Protein AF-A0A354DHB2-F1 (afdb_monomer_lite)

Structure (mmCIF, N/CA/C/O backbone):
data_AF-A0A354DHB2-F1
#
_entry.id   AF-A0A354DHB2-F1
#
loop_
_atom_site.group_PDB
_atom_site.id
_atom_site.type_symbol
_atom_site.label_atom_id
_atom_site.label_alt_id
_atom_site.label_comp_id
_atom_site.label_asym_id
_atom_site.label_entity_id
_atom_site.label_seq_id
_atom_site.pdbx_PDB_ins_code
_atom_site.Cartn_x
_atom_site.Cartn_y
_atom_site.Cartn_z
_atom_site.occupancy
_atom_site.B_iso_or_equiv
_atom_site.auth_seq_id
_atom_site.auth_comp_id
_atom_site.auth_asym_id
_atom_site.auth_atom_id
_atom_site.pdbx_PDB_model_num
ATOM 1 N N . ARG A 1 1 ? 7.554 -20.545 14.334 1.00 46.72 1 ARG A N 1
ATOM 2 C CA . ARG A 1 1 ? 6.910 -19.516 13.475 1.00 46.72 1 ARG A CA 1
ATOM 3 C C . ARG A 1 1 ? 7.321 -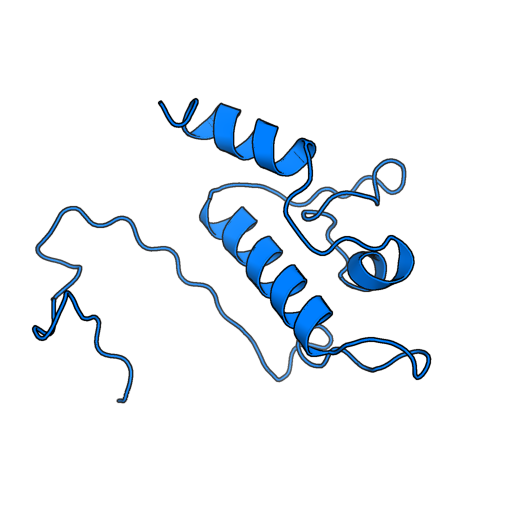18.154 14.040 1.00 46.72 1 ARG A C 1
ATOM 5 O O . ARG A 1 1 ? 7.235 -18.019 15.248 1.00 46.72 1 ARG A O 1
ATOM 12 N N . ARG A 1 2 ? 7.891 -17.242 13.233 1.00 45.84 2 ARG A N 1
ATOM 13 C CA . ARG A 1 2 ? 8.566 -16.003 13.708 1.00 45.84 2 ARG A CA 1
ATOM 14 C C . ARG A 1 2 ? 7.673 -14.758 13.741 1.00 45.84 2 ARG A C 1
ATOM 16 O O . ARG A 1 2 ? 8.108 -13.717 14.207 1.00 45.84 2 ARG A O 1
ATOM 23 N N . THR A 1 3 ? 6.459 -14.853 13.224 1.00 55.38 3 THR A N 1
ATOM 24 C CA . THR A 1 3 ? 5.507 -13.747 13.208 1.00 55.38 3 THR A CA 1
ATOM 25 C C . THR A 1 3 ? 4.657 -13.815 14.467 1.00 55.38 3 THR A C 1
ATOM 27 O O . THR A 1 3 ? 3.720 -14.607 14.555 1.00 55.38 3 THR A O 1
ATOM 30 N N . THR A 1 4 ? 5.030 -13.018 15.458 1.00 65.56 4 THR A N 1
ATOM 31 C CA . THR A 1 4 ? 4.177 -12.658 16.592 1.00 65.56 4 THR A CA 1
ATOM 32 C C . THR A 1 4 ? 3.700 -11.232 16.376 1.00 65.56 4 THR A C 1
ATOM 34 O O . THR A 1 4 ? 4.437 -10.403 15.844 1.00 65.56 4 THR A O 1
ATOM 37 N N . TRP A 1 5 ? 2.465 -10.958 16.773 1.00 64.00 5 TRP A N 1
ATOM 38 C CA . TRP A 1 5 ? 1.929 -9.606 16.800 1.00 64.00 5 TRP A CA 1
ATOM 39 C C . TRP A 1 5 ? 2.260 -9.026 18.164 1.00 64.00 5 TRP A C 1
ATOM 41 O O . TRP A 1 5 ? 2.065 -9.691 19.180 1.00 64.00 5 TRP A O 1
ATOM 51 N N . TRP A 1 6 ? 2.833 -7.834 18.186 1.00 65.19 6 TRP A N 1
ATOM 52 C CA . TRP A 1 6 ? 3.321 -7.214 19.410 1.00 65.19 6 TRP A CA 1
ATOM 53 C C . TRP A 1 6 ? 2.678 -5.846 19.585 1.00 65.19 6 TRP A C 1
ATOM 55 O O . TRP A 1 6 ? 2.499 -5.110 18.616 1.00 65.19 6 TRP A O 1
ATOM 65 N N . VAL A 1 7 ? 2.372 -5.509 20.835 1.00 59.44 7 VAL A N 1
ATOM 66 C CA . VAL A 1 7 ? 2.077 -4.146 21.282 1.00 59.44 7 VAL A CA 1
ATOM 67 C C . VAL A 1 7 ? 3.034 -3.851 22.427 1.00 59.44 7 VAL A C 1
ATOM 69 O O . VAL A 1 7 ? 2.945 -4.440 23.505 1.00 59.44 7 VAL A O 1
ATOM 72 N N . GLY A 1 8 ? 4.005 -2.976 22.169 1.00 65.94 8 GLY A N 1
ATOM 73 C CA . GLY A 1 8 ? 5.134 -2.778 23.075 1.00 65.94 8 GLY A CA 1
ATOM 74 C C . GLY A 1 8 ? 5.920 -4.078 23.271 1.00 65.94 8 GLY A C 1
ATOM 75 O O . GLY A 1 8 ? 6.246 -4.768 22.308 1.00 65.94 8 GLY A O 1
ATOM 76 N N . ASN A 1 9 ? 6.182 -4.436 24.527 1.00 72.31 9 ASN A N 1
ATOM 77 C CA . ASN A 1 9 ? 6.918 -5.656 24.882 1.00 72.31 9 ASN A CA 1
ATOM 78 C C . ASN A 1 9 ? 6.008 -6.869 25.106 1.00 72.31 9 ASN A C 1
ATOM 80 O O . ASN A 1 9 ? 6.459 -7.894 25.617 1.00 72.31 9 ASN A O 1
ATOM 84 N N . SER A 1 10 ? 4.734 -6.753 24.739 1.00 67.88 10 SER A N 1
ATOM 85 C CA . SER A 1 10 ? 3.745 -7.796 24.951 1.00 67.88 10 SER A CA 1
ATOM 86 C C . SER A 1 10 ? 3.303 -8.361 23.617 1.00 67.88 10 SER A C 1
ATOM 88 O O . SER A 1 10 ? 2.892 -7.632 22.713 1.00 67.88 10 SER A O 1
ATOM 90 N N . THR A 1 11 ? 3.350 -9.681 23.501 1.00 71.56 11 THR A N 1
ATOM 91 C CA . THR A 1 11 ? 2.677 -10.376 22.410 1.00 71.56 11 THR A CA 1
ATOM 92 C C . THR A 1 11 ? 1.177 -10.200 22.577 1.00 71.56 11 THR A C 1
ATOM 94 O O . THR A 1 11 ? 0.640 -10.488 23.648 1.00 71.56 11 THR A O 1
ATOM 97 N N . VAL A 1 12 ? 0.509 -9.745 21.526 1.00 69.56 12 VAL A N 1
ATOM 98 C CA . VAL A 1 12 ? -0.939 -9.561 21.507 1.00 69.56 12 VAL A CA 1
ATOM 99 C C . VAL A 1 12 ? -1.608 -10.592 20.620 1.00 69.56 12 VAL A C 1
ATOM 101 O O . VAL A 1 12 ? -1.057 -11.020 19.603 1.00 69.56 12 VAL A O 1
ATOM 104 N N . ASP A 1 13 ? -2.821 -10.969 21.012 1.00 67.06 13 ASP A N 1
ATOM 105 C CA . ASP A 1 13 ? -3.727 -11.718 20.159 1.00 67.06 13 ASP A CA 1
ATOM 106 C C . ASP A 1 13 ? -4.662 -10.725 19.446 1.00 67.06 13 ASP A C 1
ATOM 108 O O . ASP A 1 13 ? -5.536 -10.139 20.091 1.00 67.06 13 ASP A O 1
ATOM 112 N N . PRO A 1 14 ? -4.517 -10.518 18.125 1.00 63.81 14 PRO A N 1
ATOM 113 C CA . PRO A 1 14 ? -5.390 -9.619 17.371 1.00 63.81 14 PRO A CA 1
ATOM 114 C C . PRO A 1 14 ? -6.869 -10.057 17.364 1.00 63.81 14 PRO A C 1
ATOM 116 O O . PRO A 1 14 ? -7.707 -9.318 16.860 1.00 63.81 14 PRO A O 1
ATOM 119 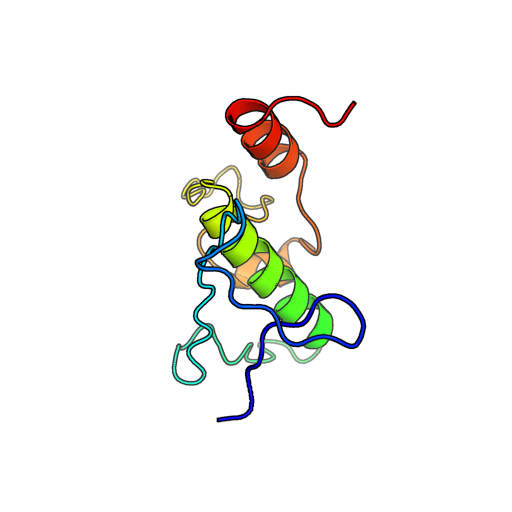N N . LYS A 1 15 ? -7.220 -11.229 17.919 1.00 58.94 15 LYS A N 1
ATOM 120 C CA . LYS A 1 15 ? -8.605 -11.722 18.034 1.00 58.94 15 LYS A CA 1
ATOM 121 C C . LYS A 1 15 ? -9.401 -11.133 19.201 1.00 58.94 15 LYS A C 1
ATOM 123 O O . LYS A 1 15 ? -10.621 -11.258 19.207 1.00 58.94 15 LYS A O 1
ATOM 128 N N . THR A 1 16 ? -8.740 -10.560 20.209 1.00 59.62 16 THR A N 1
ATOM 129 C CA . THR A 1 16 ? -9.396 -10.145 21.469 1.00 59.62 16 THR A CA 1
ATOM 130 C C . THR A 1 16 ? -9.525 -8.634 21.638 1.00 59.62 16 THR A C 1
ATOM 132 O O . THR A 1 16 ? -10.085 -8.157 22.620 1.00 59.62 16 THR A O 1
ATOM 135 N N . THR A 1 17 ? -9.013 -7.866 20.687 1.00 56.91 17 THR A N 1
ATOM 136 C CA . THR A 1 17 ? -9.059 -6.403 20.659 1.00 56.91 17 THR A CA 1
ATOM 137 C C . THR A 1 17 ? -9.650 -5.965 19.321 1.00 56.91 17 THR A C 1
ATOM 139 O O . THR A 1 17 ? -9.390 -6.627 18.322 1.00 56.91 17 THR A O 1
ATOM 142 N N . ASN A 1 18 ? -10.416 -4.865 19.275 1.00 54.31 18 ASN A N 1
ATOM 143 C CA . ASN A 1 18 ? -10.977 -4.304 18.032 1.00 54.31 18 ASN A CA 1
ATOM 144 C C . ASN A 1 18 ? -9.859 -3.894 17.062 1.00 54.31 18 ASN A C 1
ATOM 146 O O . ASN A 1 18 ? -9.394 -2.756 17.085 1.00 54.31 18 ASN A O 1
ATOM 150 N N . TRP A 1 19 ? -9.384 -4.844 16.262 1.00 60.78 19 TRP A N 1
ATOM 151 C CA . TRP A 1 19 ? -8.318 -4.657 15.291 1.00 60.78 19 TRP A CA 1
ATOM 152 C C . TRP A 1 19 ? -8.853 -5.032 13.921 1.00 60.78 19 TRP A C 1
ATOM 154 O O . TRP A 1 19 ? -9.325 -6.147 13.701 1.00 60.78 19 TRP A O 1
ATOM 164 N N . TYR A 1 20 ? -8.739 -4.094 12.991 1.00 60.12 20 TYR A N 1
ATOM 165 C CA . TYR A 1 20 ? -8.893 -4.373 11.575 1.00 60.12 20 TYR A CA 1
ATOM 166 C C . TYR A 1 20 ? -7.509 -4.724 11.039 1.00 60.12 20 TYR A C 1
ATOM 168 O O . TYR A 1 20 ? -6.563 -3.952 11.193 1.00 60.12 20 TYR A O 1
ATOM 176 N N . TRP A 1 21 ? -7.372 -5.918 10.470 1.00 59.47 21 TRP A N 1
ATOM 177 C CA . TRP A 1 21 ? -6.145 -6.356 9.817 1.00 59.47 21 TRP A CA 1
ATOM 178 C C . TRP A 1 21 ? -6.432 -6.648 8.351 1.00 59.47 21 TRP A C 1
ATOM 180 O O . TRP A 1 21 ? -7.507 -7.127 7.996 1.00 59.47 21 TRP A O 1
ATOM 190 N N . ALA A 1 22 ? -5.434 -6.394 7.514 1.00 56.62 22 ALA A N 1
ATOM 191 C CA . ALA A 1 22 ? -5.414 -6.804 6.123 1.00 56.62 22 ALA A CA 1
ATOM 192 C C . ALA A 1 22 ? -4.140 -7.612 5.873 1.00 56.62 22 ALA A C 1
ATOM 194 O O . ALA A 1 22 ? -3.074 -7.320 6.420 1.00 56.62 22 ALA A O 1
ATOM 195 N N . LYS A 1 23 ? -4.264 -8.679 5.084 1.00 57.50 23 LYS A N 1
ATOM 196 C CA . LYS A 1 23 ? -3.149 -9.557 4.737 1.00 57.50 23 LYS A CA 1
ATOM 197 C C . LYS A 1 23 ? -2.550 -9.083 3.421 1.00 57.50 23 LYS A C 1
ATOM 199 O O . LYS A 1 23 ? -3.200 -9.191 2.390 1.00 57.50 23 LYS A O 1
ATOM 204 N N . VAL A 1 24 ? -1.307 -8.618 3.470 1.00 63.97 24 VAL A N 1
ATOM 205 C CA . VAL A 1 24 ? -0.496 -8.349 2.278 1.00 63.97 24 VAL A CA 1
ATOM 206 C C . VAL A 1 24 ? 0.348 -9.589 1.989 1.00 63.97 24 VAL A C 1
ATOM 208 O O . VAL A 1 24 ? 1.171 -9.992 2.816 1.00 63.97 24 VAL A O 1
ATOM 211 N N . GLU A 1 25 ? 0.125 -10.232 0.842 1.00 62.44 25 GLU A N 1
ATOM 212 C CA . GLU A 1 25 ? 0.862 -11.431 0.429 1.00 62.44 25 GLU A CA 1
ATOM 213 C C . GLU A 1 25 ? 1.894 -11.100 -0.644 1.00 62.44 25 GLU A C 1
ATOM 215 O O . GLU A 1 25 ? 1.567 -10.908 -1.808 1.00 62.44 25 GLU A O 1
ATOM 220 N N . MET A 1 26 ? 3.171 -11.102 -0.265 1.00 66.06 26 MET A N 1
ATOM 221 C CA . MET A 1 26 ? 4.269 -10.930 -1.216 1.00 66.06 26 MET A CA 1
ATOM 222 C C . MET A 1 26 ? 4.725 -12.299 -1.726 1.00 66.06 26 MET A C 1
ATOM 224 O O . MET A 1 26 ? 5.356 -13.077 -1.006 1.00 66.06 26 MET A O 1
ATOM 228 N N . ASN A 1 27 ? 4.403 -12.615 -2.977 1.00 67.12 27 ASN A N 1
ATOM 229 C CA . ASN A 1 27 ? 4.800 -13.873 -3.602 1.00 67.12 27 ASN A CA 1
ATOM 230 C C . ASN A 1 27 ? 6.133 -13.709 -4.332 1.00 67.12 27 ASN A C 1
ATOM 232 O O . ASN A 1 27 ? 6.104 -13.274 -5.468 1.00 67.12 27 ASN A O 1
ATOM 236 N N . LYS A 1 28 ? 7.258 -14.150 -3.749 1.00 64.06 28 LYS A N 1
ATOM 237 C CA . LYS A 1 28 ? 8.612 -14.099 -4.356 1.00 64.06 28 LYS A CA 1
ATOM 238 C C . LYS A 1 28 ? 8.783 -14.783 -5.729 1.00 64.06 28 LYS A C 1
ATOM 240 O O . LYS A 1 28 ? 9.839 -14.656 -6.338 1.00 64.06 28 LYS A O 1
ATOM 245 N N . ASN A 1 29 ? 7.815 -15.599 -6.150 1.00 67.44 29 ASN A N 1
ATOM 246 C CA . ASN A 1 29 ? 7.812 -16.269 -7.453 1.00 67.44 29 ASN A CA 1
ATOM 247 C C . ASN A 1 29 ? 6.897 -15.552 -8.457 1.00 67.44 29 ASN A C 1
ATOM 249 O O . ASN A 1 29 ? 6.767 -15.999 -9.594 1.00 67.44 29 ASN A O 1
ATOM 253 N N . SER A 1 30 ? 6.218 -14.484 -8.036 1.00 65.94 30 SER A N 1
ATOM 254 C CA . SER A 1 30 ? 5.467 -13.628 -8.942 1.00 65.94 30 SER A CA 1
ATOM 255 C C . SER A 1 30 ? 6.454 -12.929 -9.880 1.00 65.94 30 SER A C 1
ATOM 257 O O . SER A 1 30 ? 7.479 -12.437 -9.392 1.00 65.94 30 SER A O 1
ATOM 259 N N . PRO A 1 31 ? 6.161 -12.808 -11.185 1.00 58.75 31 PRO A N 1
ATOM 260 C CA . PRO A 1 31 ? 6.980 -11.996 -12.088 1.00 58.75 31 PRO A CA 1
ATOM 261 C C . PRO A 1 31 ? 7.114 -10.539 -11.605 1.00 58.75 31 PRO A C 1
ATOM 263 O O . PRO A 1 31 ? 8.079 -9.871 -11.954 1.00 58.75 31 PRO A O 1
ATOM 266 N N . TYR A 1 32 ? 6.194 -10.089 -10.743 1.00 55.94 32 TYR A N 1
ATOM 267 C CA . TYR A 1 32 ? 6.147 -8.760 -10.129 1.00 55.94 32 TYR A CA 1
ATOM 268 C C . TYR A 1 32 ? 6.919 -8.642 -8.800 1.00 55.94 32 TYR A C 1
ATOM 270 O O . TYR A 1 32 ? 7.055 -7.557 -8.248 1.00 55.94 32 TYR A O 1
ATOM 278 N N . SER A 1 33 ? 7.408 -9.757 -8.249 1.00 53.72 33 SER A N 1
ATOM 279 C CA . SER A 1 33 ? 8.064 -9.799 -6.926 1.00 53.72 33 SER A CA 1
ATOM 280 C C . SER A 1 33 ? 9.583 -9.743 -6.959 1.00 53.72 33 SER A C 1
ATOM 282 O O . SER A 1 33 ? 10.227 -9.392 -5.971 1.00 53.72 33 SER A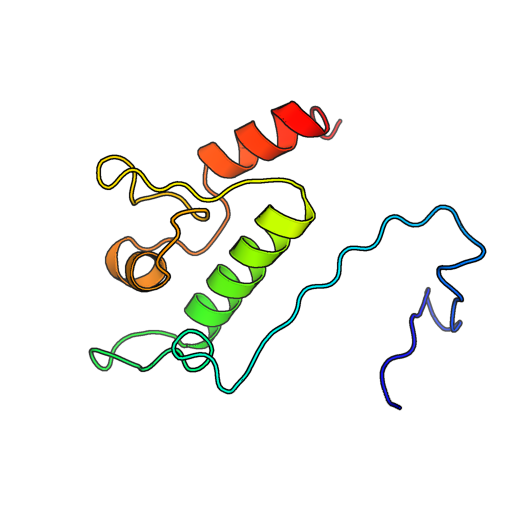 O 1
ATOM 284 N N . SER A 1 34 ? 10.162 -10.086 -8.102 1.00 53.56 34 SER A N 1
ATOM 285 C CA . SER A 1 34 ? 11.479 -9.620 -8.479 1.00 53.56 34 SER A CA 1
ATOM 286 C C . SER A 1 34 ? 11.230 -8.353 -9.263 1.00 53.56 34 SER A C 1
ATOM 288 O O . SER A 1 34 ? 10.680 -8.450 -10.349 1.00 53.56 34 SER A O 1
ATOM 290 N N . ILE A 1 35 ? 11.607 -7.192 -8.742 1.00 56.19 35 ILE A N 1
ATOM 291 C CA . ILE A 1 35 ? 11.745 -6.008 -9.587 1.00 56.19 35 ILE A CA 1
ATOM 292 C C . ILE A 1 35 ? 12.992 -6.300 -10.415 1.00 56.19 35 ILE A C 1
ATOM 294 O O . ILE A 1 35 ? 14.103 -6.197 -9.878 1.00 56.19 35 ILE A O 1
ATOM 298 N N . PRO A 1 36 ? 12.863 -6.778 -11.669 1.00 51.44 36 PRO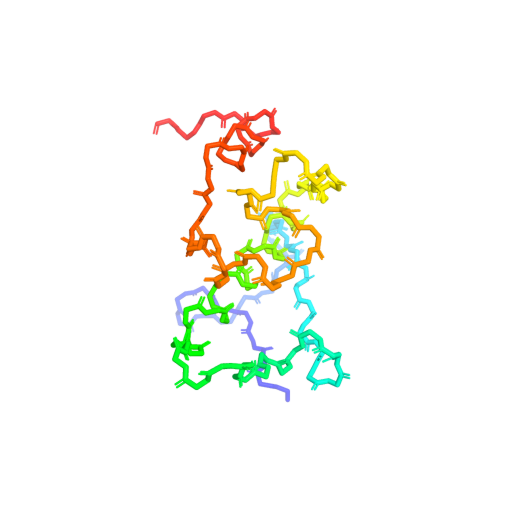 A N 1
ATOM 299 C CA . PRO A 1 36 ? 14.039 -6.956 -12.497 1.00 51.44 36 PRO A CA 1
ATOM 300 C C . PRO A 1 36 ? 14.575 -5.542 -12.664 1.00 51.44 36 PRO A C 1
ATOM 302 O O . PRO A 1 36 ? 13.788 -4.635 -12.880 1.00 51.44 36 PRO A O 1
ATOM 305 N N . ASN A 1 37 ? 15.868 -5.304 -12.509 1.00 51.03 37 ASN A N 1
ATOM 306 C CA . ASN A 1 37 ? 16.426 -4.007 -12.868 1.00 51.03 37 ASN A CA 1
ATOM 307 C C . ASN A 1 37 ? 16.376 -3.912 -14.407 1.00 51.03 37 ASN A C 1
ATOM 309 O O . ASN A 1 37 ? 17.286 -4.452 -15.039 1.00 51.03 37 ASN A O 1
ATOM 313 N N . PRO A 1 38 ? 15.352 -3.317 -15.059 1.00 48.12 38 PRO A N 1
ATOM 314 C CA . PRO A 1 38 ? 15.147 -3.535 -16.487 1.00 48.12 38 PRO A CA 1
ATOM 315 C C . PRO A 1 38 ? 16.099 -2.667 -17.319 1.00 48.12 38 PRO A C 1
ATOM 317 O O . PRO A 1 38 ? 16.224 -2.881 -18.520 1.00 48.12 38 PRO A O 1
ATOM 320 N N . LYS A 1 39 ? 16.766 -1.677 -16.697 1.00 48.62 39 LYS A N 1
ATOM 321 C CA . LYS A 1 39 ? 17.630 -0.697 -17.381 1.00 48.62 39 LYS A CA 1
ATOM 322 C C . LYS A 1 39 ? 18.905 -0.298 -16.619 1.00 48.62 39 LYS A C 1
ATOM 324 O O . LYS A 1 39 ? 19.589 0.631 -17.028 1.00 48.62 39 LYS A O 1
ATOM 329 N N . GLY A 1 40 ? 19.254 -0.960 -15.515 1.00 51.56 40 GLY A N 1
ATOM 330 C CA . GLY A 1 40 ? 20.499 -0.695 -14.779 1.00 51.56 40 GLY A CA 1
ATOM 331 C C . GLY A 1 40 ? 20.475 0.489 -13.798 1.00 51.56 40 GLY A C 1
ATOM 332 O O . GLY A 1 40 ? 21.461 0.671 -13.090 1.00 51.56 40 GLY A O 1
ATOM 333 N N . VAL A 1 41 ? 19.388 1.269 -13.700 1.00 50.62 41 VAL A N 1
ATOM 334 C CA . VAL A 1 41 ? 19.356 2.539 -12.934 1.00 50.62 41 VAL A CA 1
ATOM 335 C C . VAL A 1 41 ? 18.089 2.682 -12.081 1.00 50.62 41 VAL A C 1
ATOM 337 O O . VAL A 1 41 ? 17.454 3.731 -12.064 1.00 50.62 41 VAL A O 1
ATOM 340 N N . TYR A 1 42 ? 17.697 1.637 -11.351 1.00 58.38 42 TYR A N 1
ATOM 341 C CA . TYR A 1 42 ? 16.575 1.743 -10.415 1.00 58.38 42 TYR A CA 1
ATOM 342 C C . TYR A 1 42 ? 16.990 1.330 -9.011 1.00 58.38 42 TYR A C 1
ATOM 344 O O . TYR A 1 42 ? 17.556 0.260 -8.786 1.00 58.38 42 TYR A O 1
ATOM 352 N N . ASN A 1 43 ? 16.712 2.206 -8.051 1.00 66.56 43 ASN A N 1
ATOM 353 C CA . ASN A 1 43 ? 16.898 1.912 -6.642 1.00 66.56 43 ASN A CA 1
ATOM 354 C C . ASN A 1 43 ? 15.839 0.881 -6.228 1.00 66.56 43 ASN A C 1
ATOM 356 O O . ASN A 1 43 ? 14.688 1.235 -5.983 1.00 66.56 43 ASN A O 1
ATOM 360 N N . GLY A 1 44 ? 16.216 -0.399 -6.174 1.00 67.50 44 GLY A N 1
ATOM 361 C CA . GLY A 1 44 ? 15.293 -1.499 -5.866 1.00 67.50 44 GLY A CA 1
ATOM 362 C C . GLY A 1 44 ? 14.535 -1.325 -4.545 1.00 67.50 44 GLY A C 1
ATOM 363 O O . GLY A 1 44 ? 13.405 -1.791 -4.431 1.00 67.50 44 GLY A O 1
ATOM 364 N N . ASN A 1 45 ? 15.094 -0.580 -3.584 1.00 71.50 45 ASN A N 1
ATOM 365 C CA . ASN A 1 45 ? 14.405 -0.258 -2.331 1.00 71.50 45 ASN A CA 1
ATOM 366 C C . ASN A 1 45 ? 13.185 0.641 -2.559 1.00 71.50 45 ASN A C 1
ATOM 368 O O . ASN A 1 45 ? 12.174 0.488 -1.882 1.00 71.50 45 ASN A O 1
ATOM 372 N N . ILE A 1 46 ? 13.277 1.570 -3.512 1.00 73.62 46 ILE A N 1
ATOM 373 C CA . ILE A 1 46 ? 12.200 2.505 -3.837 1.00 73.62 46 ILE A CA 1
ATOM 374 C C . ILE A 1 46 ? 11.057 1.778 -4.547 1.00 73.62 46 ILE A C 1
ATOM 376 O O . ILE A 1 46 ? 9.899 1.955 -4.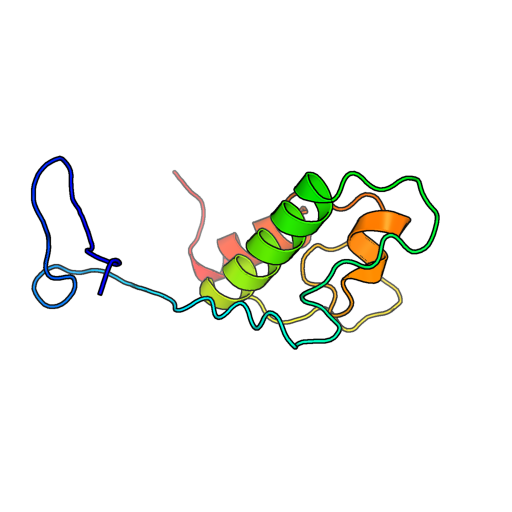184 1.00 73.62 46 ILE A O 1
ATOM 380 N N . VAL A 1 47 ? 11.374 0.908 -5.508 1.00 74.50 47 VAL A N 1
ATOM 381 C CA . VAL A 1 47 ? 10.341 0.139 -6.216 1.00 74.50 47 VAL A CA 1
ATOM 382 C C . VAL A 1 47 ? 9.675 -0.870 -5.280 1.00 74.50 47 VAL A C 1
ATOM 384 O O . VAL A 1 47 ? 8.462 -1.045 -5.329 1.00 74.50 47 VAL A O 1
ATOM 387 N N . PHE A 1 48 ? 10.443 -1.476 -4.367 1.00 75.75 48 PHE A N 1
ATOM 388 C CA . PHE A 1 48 ? 9.874 -2.300 -3.305 1.00 75.75 48 PHE A CA 1
ATOM 389 C C . PHE A 1 48 ? 8.910 -1.484 -2.439 1.00 75.75 48 PHE A C 1
ATOM 391 O O . PHE A 1 48 ? 7.776 -1.907 -2.245 1.00 75.75 48 PHE A O 1
ATOM 398 N N . ALA A 1 49 ? 9.315 -0.299 -1.971 1.00 78.19 49 ALA A N 1
ATOM 399 C CA . ALA A 1 49 ? 8.456 0.565 -1.162 1.00 78.19 49 ALA A CA 1
ATOM 400 C C . ALA A 1 49 ? 7.155 0.960 -1.887 1.00 78.19 49 ALA A C 1
ATOM 402 O O . ALA A 1 49 ? 6.090 0.889 -1.278 1.00 78.19 49 ALA A O 1
ATOM 403 N N . ALA A 1 50 ? 7.223 1.305 -3.178 1.00 81.44 50 ALA A N 1
ATOM 404 C CA . ALA A 1 50 ? 6.047 1.619 -3.992 1.00 81.44 50 ALA A CA 1
ATOM 405 C C . ALA A 1 50 ? 5.116 0.406 -4.156 1.00 81.44 50 ALA A C 1
ATOM 407 O O . ALA A 1 50 ? 3.917 0.521 -3.923 1.00 81.44 50 ALA A O 1
ATOM 408 N N . ALA A 1 51 ? 5.663 -0.779 -4.450 1.00 80.50 51 ALA A N 1
ATOM 409 C CA . ALA A 1 51 ? 4.872 -2.006 -4.533 1.00 80.50 51 ALA A CA 1
ATOM 410 C C . ALA A 1 51 ? 4.191 -2.338 -3.195 1.00 80.50 51 ALA A C 1
ATOM 412 O O . ALA A 1 51 ? 3.006 -2.651 -3.166 1.00 80.50 51 ALA A O 1
ATOM 413 N N . VAL A 1 52 ? 4.897 -2.203 -2.065 1.00 81.31 52 VAL A N 1
ATOM 414 C CA . VAL A 1 52 ? 4.276 -2.376 -0.741 1.00 81.31 52 VAL A CA 1
ATOM 415 C C . VAL A 1 52 ? 3.155 -1.358 -0.520 1.00 81.31 52 VAL A C 1
ATOM 417 O O . VAL A 1 52 ? 2.096 -1.725 -0.015 1.00 81.31 52 VAL A O 1
ATOM 420 N N . ALA A 1 53 ? 3.365 -0.095 -0.894 1.00 86.81 53 ALA A N 1
ATOM 421 C CA . ALA A 1 53 ? 2.354 0.947 -0.750 1.00 86.81 53 ALA A CA 1
ATOM 422 C C . ALA A 1 53 ? 1.103 0.671 -1.608 1.00 86.81 53 ALA A C 1
ATOM 424 O O . ALA A 1 53 ? -0.007 0.864 -1.116 1.00 86.81 53 ALA A O 1
ATOM 425 N N . HIS A 1 54 ? 1.267 0.159 -2.830 1.00 89.12 54 HIS A N 1
ATOM 426 C CA . HIS A 1 54 ? 0.167 -0.271 -3.700 1.00 89.12 54 HIS A CA 1
ATOM 427 C C . HIS A 1 54 ? -0.691 -1.364 -3.049 1.00 89.12 54 HIS A C 1
ATOM 429 O O . HIS A 1 54 ? -1.908 -1.229 -2.929 1.00 89.12 54 HIS A O 1
ATOM 435 N N . GLU A 1 55 ? -0.056 -2.417 -2.533 1.00 86.44 55 GLU A N 1
ATOM 436 C CA . GLU A 1 55 ? -0.779 -3.507 -1.865 1.00 86.44 55 GLU A CA 1
ATOM 437 C C . GLU A 1 55 ? -1.460 -3.046 -0.566 1.00 86.44 55 GLU A C 1
ATOM 439 O O . GLU A 1 55 ? -2.531 -3.534 -0.197 1.00 86.44 55 GLU A O 1
ATOM 444 N N . ILE A 1 56 ? -0.872 -2.068 0.134 1.00 88.12 56 ILE A N 1
ATOM 445 C CA . ILE A 1 56 ? -1.540 -1.397 1.257 1.00 88.12 56 ILE A CA 1
ATOM 446 C C . ILE A 1 56 ? -2.768 -0.612 0.767 1.00 88.12 56 ILE A C 1
ATOM 448 O O . ILE A 1 56 ? -3.789 -0.609 1.450 1.00 88.12 56 ILE A O 1
ATOM 452 N N . GLY A 1 57 ? -2.719 0.004 -0.415 1.00 90.50 57 GLY A N 1
ATOM 453 C CA . GLY A 1 57 ? -3.885 0.621 -1.051 1.00 90.50 57 GLY A CA 1
ATOM 454 C C . GLY A 1 57 ? -5.047 -0.364 -1.204 1.00 90.50 57 GLY A C 1
ATOM 455 O O . GLY A 1 57 ? -6.163 -0.062 -0.780 1.00 90.50 57 GLY A O 1
ATOM 456 N N . HIS A 1 58 ? -4.782 -1.583 -1.683 1.00 89.44 58 HIS A N 1
ATOM 457 C CA . HIS A 1 58 ? -5.789 -2.653 -1.719 1.00 89.44 58 HIS A CA 1
ATOM 458 C C . HIS A 1 58 ? -6.308 -3.043 -0.336 1.00 89.44 58 HIS A C 1
ATOM 460 O O . HIS A 1 58 ? -7.513 -3.217 -0.152 1.00 89.44 58 HIS A O 1
ATOM 466 N N . ALA A 1 59 ? -5.423 -3.141 0.658 1.00 86.00 59 ALA A N 1
ATOM 467 C CA . ALA A 1 59 ? -5.811 -3.386 2.046 1.00 86.00 59 ALA A CA 1
ATOM 468 C C . ALA A 1 59 ? -6.735 -2.293 2.622 1.00 86.00 59 ALA A C 1
ATOM 470 O O . ALA A 1 59 ? -7.556 -2.586 3.492 1.00 86.00 59 ALA A O 1
ATOM 471 N N . LEU A 1 60 ? -6.615 -1.059 2.127 1.00 87.38 60 LEU A N 1
ATOM 472 C CA . LEU A 1 60 ? -7.475 0.083 2.449 1.00 87.38 60 LEU A CA 1
ATOM 473 C C . LEU A 1 60 ? -8.733 0.163 1.559 1.00 87.38 60 LEU A C 1
ATOM 475 O O . LEU A 1 60 ? -9.515 1.100 1.681 1.00 87.38 60 LEU A O 1
ATOM 479 N N . GLY A 1 61 ? -8.951 -0.804 0.666 1.00 89.44 61 GLY A N 1
ATOM 480 C CA . GLY A 1 61 ? -10.131 -0.863 -0.198 1.00 89.44 61 GLY A CA 1
ATOM 481 C C . GLY A 1 61 ? -10.013 -0.096 -1.517 1.00 89.44 61 GLY A C 1
ATOM 482 O O . GLY A 1 61 ? -11.015 0.034 -2.219 1.00 89.44 61 GLY A O 1
ATOM 483 N N . LEU A 1 62 ? -8.823 0.389 -1.885 1.00 92.62 62 LEU A N 1
ATOM 484 C CA . LEU A 1 62 ? -8.594 0.974 -3.207 1.00 92.62 62 LEU A CA 1
ATOM 485 C C . LEU A 1 62 ? -8.535 -0.118 -4.284 1.00 92.62 62 LEU A C 1
ATOM 487 O O . LEU A 1 62 ? -7.940 -1.181 -4.088 1.00 92.62 62 LEU A O 1
ATOM 491 N N . ALA A 1 63 ? -9.137 0.155 -5.439 1.00 93.00 63 ALA A N 1
ATOM 492 C CA . ALA A 1 63 ? -9.066 -0.708 -6.614 1.00 93.00 63 ALA A CA 1
ATOM 493 C C . ALA A 1 63 ? -7.925 -0.276 -7.541 1.00 93.00 63 ALA A C 1
ATOM 495 O O . ALA A 1 63 ? -7.428 0.843 -7.441 1.00 93.00 63 ALA A O 1
ATOM 496 N N . HIS A 1 64 ? -7.540 -1.157 -8.465 1.00 93.44 64 HIS A N 1
ATOM 497 C CA . HIS A 1 64 ? -6.624 -0.775 -9.533 1.00 93.44 64 HIS A CA 1
ATOM 498 C C . HIS A 1 64 ? -7.185 0.382 -10.366 1.00 93.44 64 HIS A C 1
ATOM 500 O O . HIS A 1 64 ? -8.364 0.383 -10.731 1.00 93.44 64 HIS A O 1
ATOM 506 N N . ASN A 1 65 ? -6.294 1.274 -10.781 1.00 90.94 65 ASN A N 1
ATOM 507 C CA . ASN A 1 65 ? -6.483 2.101 -11.956 1.00 90.94 65 ASN A CA 1
ATOM 508 C C . ASN A 1 65 ? -6.025 1.314 -13.196 1.00 90.94 65 ASN A C 1
ATOM 510 O O . ASN A 1 65 ? -4.869 0.906 -13.296 1.00 90.94 65 ASN A O 1
ATOM 514 N N . SER A 1 66 ? -6.937 1.080 -14.141 1.00 89.56 66 SER A N 1
ATOM 515 C CA . SER A 1 66 ? -6.661 0.397 -15.413 1.00 89.56 66 SER A CA 1
ATOM 516 C C . SER A 1 66 ? -6.642 1.338 -16.623 1.00 89.56 66 SER A C 1
ATOM 518 O O . SER A 1 66 ? -6.608 0.875 -17.764 1.00 89.56 66 SER A O 1
ATOM 520 N N . SER A 1 67 ? -6.719 2.651 -16.394 1.00 89.00 67 SER A N 1
ATOM 521 C CA . SER A 1 67 ? -6.707 3.675 -17.435 1.00 89.00 67 SER A CA 1
ATOM 522 C C . SER A 1 67 ? -5.275 3.985 -17.857 1.00 89.00 67 SER A C 1
ATOM 524 O O . SER A 1 67 ? -4.502 4.566 -17.103 1.00 89.00 67 SER A O 1
ATOM 526 N N . TYR A 1 68 ? -4.927 3.666 -19.105 1.00 86.19 68 TYR A N 1
ATOM 527 C CA . TYR A 1 68 ? -3.644 4.068 -19.695 1.00 86.19 68 TYR A CA 1
ATOM 528 C C . TYR A 1 68 ? -3.528 5.584 -19.956 1.00 86.19 68 TYR A C 1
ATOM 530 O O . TYR A 1 68 ? -2.488 6.044 -20.424 1.00 86.19 68 TYR A O 1
ATOM 538 N N . PHE A 1 69 ? -4.577 6.360 -19.672 1.00 86.88 69 PHE A N 1
ATOM 539 C CA . PHE A 1 69 ? -4.534 7.822 -19.710 1.00 86.88 69 PHE A CA 1
ATOM 540 C C . PHE A 1 69 ? -4.104 8.437 -18.371 1.00 86.88 69 PHE A C 1
ATOM 542 O O . PHE A 1 69 ? -3.656 9.577 -18.369 1.00 86.88 69 PHE A O 1
ATOM 549 N N . ASP A 1 70 ? -4.164 7.664 -17.281 1.00 85.38 70 ASP A N 1
ATOM 550 C CA . ASP A 1 70 ? -3.921 8.113 -15.903 1.00 85.38 70 ASP A CA 1
ATOM 551 C C . ASP A 1 70 ? -2.875 7.205 -15.231 1.00 85.38 70 ASP A C 1
ATOM 553 O O . ASP A 1 70 ? -3.032 6.723 -14.117 1.00 85.38 70 ASP A O 1
ATOM 557 N N . ILE A 1 71 ? -1.815 6.880 -15.965 1.00 87.94 71 ILE A N 1
ATOM 558 C CA . ILE A 1 71 ? -0.764 5.931 -15.556 1.00 87.94 71 ILE A CA 1
ATOM 559 C C . ILE A 1 71 ? 0.138 6.430 -14.422 1.00 87.94 71 ILE A C 1
ATOM 561 O O . ILE A 1 71 ? 0.995 5.689 -13.945 1.00 87.94 71 ILE A O 1
ATOM 565 N N . ASP A 1 72 ? -0.015 7.686 -14.018 1.00 87.44 72 ASP A N 1
ATOM 566 C CA . ASP A 1 72 ? 0.791 8.356 -13.006 1.00 87.44 72 ASP A CA 1
ATOM 567 C C . ASP A 1 72 ? 0.245 8.180 -11.579 1.00 87.44 72 ASP A C 1
ATOM 569 O O . ASP A 1 72 ? 0.627 8.938 -10.689 1.00 87.44 72 ASP A O 1
ATOM 573 N N . THR A 1 73 ? -0.598 7.167 -11.332 1.00 91.00 73 THR A N 1
ATOM 574 C CA . THR A 1 73 ? -1.149 6.848 -10.003 1.00 91.00 73 THR A CA 1
ATOM 575 C C . THR A 1 73 ? -0.504 5.616 -9.367 1.00 91.00 73 THR A C 1
ATOM 577 O O . THR A 1 73 ? -0.067 4.683 -10.046 1.00 91.00 73 THR A O 1
ATOM 580 N N . LEU A 1 74 ? 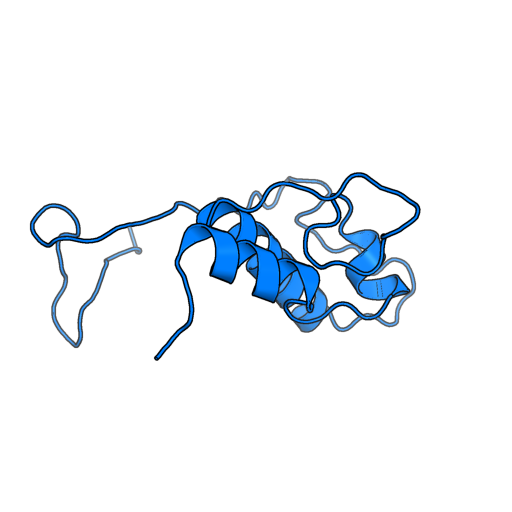-0.445 5.582 -8.031 1.00 91.06 74 LEU A N 1
ATOM 581 C CA . LEU A 1 74 ? 0.143 4.453 -7.305 1.00 91.06 74 LEU A CA 1
ATOM 582 C C . LEU A 1 74 ? -0.684 3.175 -7.485 1.00 91.06 74 LEU A C 1
ATOM 584 O O . LEU A 1 74 ? -0.114 2.090 -7.480 1.00 91.06 74 LEU A O 1
ATOM 588 N N . MET A 1 75 ? -2.001 3.283 -7.671 1.00 92.88 75 MET A N 1
ATOM 589 C CA . MET A 1 75 ? -2.887 2.139 -7.895 1.00 92.88 75 MET A CA 1
ATOM 590 C C . MET A 1 75 ? -2.929 1.668 -9.350 1.00 92.88 75 MET A C 1
ATOM 592 O O . MET A 1 75 ? -3.750 0.808 -9.677 1.00 92.88 75 MET A O 1
ATOM 596 N N . PHE A 1 76 ? -2.069 2.179 -10.238 1.00 91.38 76 PHE A N 1
ATOM 597 C CA . PHE A 1 76 ? -1.963 1.626 -11.584 1.00 91.38 76 PHE A CA 1
ATOM 598 C C . PHE A 1 76 ? -1.568 0.142 -11.531 1.00 91.38 76 PHE A C 1
ATOM 600 O O . PHE A 1 76 ? -0.680 -0.253 -10.780 1.00 91.38 76 PHE A O 1
ATOM 607 N N . PHE A 1 77 ? -2.249 -0.701 -12.310 1.00 86.00 77 PHE A N 1
ATOM 608 C CA . PHE A 1 77 ? -2.144 -2.164 -12.179 1.00 86.00 77 PHE A CA 1
ATOM 609 C C . PHE A 1 77 ? -0.784 -2.762 -12.589 1.00 86.00 77 PHE A C 1
ATOM 611 O O . PHE A 1 77 ? -0.539 -3.945 -12.348 1.00 86.00 77 PHE A O 1
ATOM 618 N N . ASP A 1 78 ? 0.083 -1.986 -13.245 1.00 82.00 78 ASP A N 1
ATOM 619 C CA . ASP A 1 78 ? 1.404 -2.427 -13.696 1.00 82.00 78 ASP A CA 1
ATOM 620 C C . ASP A 1 78 ? 2.524 -1.650 -12.987 1.00 82.00 78 ASP A C 1
ATOM 622 O O . ASP A 1 78 ? 2.665 -0.434 -13.112 1.00 82.00 78 ASP A O 1
ATOM 626 N N . PHE A 1 79 ? 3.375 -2.384 -12.272 1.00 73.25 79 PHE A N 1
ATOM 627 C CA . PHE A 1 79 ? 4.485 -1.848 -11.485 1.00 73.25 79 PHE A CA 1
ATOM 628 C C . PHE A 1 79 ? 5.584 -1.158 -12.312 1.00 73.25 79 PHE A C 1
ATOM 630 O O . PHE A 1 79 ? 6.354 -0.375 -11.749 1.00 73.25 79 PHE A O 1
ATOM 637 N N . ILE A 1 80 ? 5.697 -1.440 -13.622 1.00 72.44 80 ILE A N 1
ATOM 638 C CA . ILE A 1 80 ? 6.719 -0.826 -14.498 1.00 72.44 80 ILE A CA 1
ATOM 639 C C . ILE A 1 80 ? 6.615 0.709 -14.456 1.00 72.44 80 ILE A C 1
ATOM 641 O O . ILE A 1 80 ? 7.618 1.430 -14.530 1.00 72.44 80 ILE A O 1
ATOM 645 N N . PHE A 1 81 ? 5.402 1.216 -14.243 1.00 74.56 81 PHE A N 1
ATOM 646 C CA . PHE A 1 81 ? 5.104 2.640 -14.226 1.00 74.56 81 PHE A CA 1
ATOM 647 C C . PHE A 1 81 ? 5.651 3.354 -12.987 1.00 74.56 81 PHE A C 1
ATOM 649 O O . PHE A 1 81 ? 6.004 4.527 -13.089 1.00 74.56 81 PHE A O 1
ATOM 656 N N . TYR A 1 82 ? 5.872 2.661 -11.862 1.00 75.25 82 TYR A N 1
ATOM 657 C CA . TYR A 1 82 ? 6.500 3.283 -10.687 1.00 75.25 82 TYR A CA 1
ATOM 658 C C . TYR A 1 82 ? 7.878 3.845 -11.014 1.00 75.25 82 TYR A C 1
ATOM 660 O O . TYR A 1 82 ? 8.248 4.932 -10.572 1.00 75.25 82 TYR A O 1
ATOM 668 N N . THR A 1 83 ? 8.630 3.117 -11.837 1.00 70.31 83 THR A N 1
ATOM 669 C CA . THR A 1 83 ? 9.961 3.530 -12.270 1.00 70.31 83 THR A CA 1
ATOM 670 C C . THR A 1 83 ? 9.949 4.521 -13.422 1.00 70.31 83 THR A C 1
ATOM 672 O O . THR A 1 83 ? 10.734 5.466 -13.404 1.00 70.31 83 THR A O 1
ATOM 675 N N . ASP A 1 84 ? 9.087 4.314 -14.417 1.00 75.50 84 ASP A N 1
ATOM 676 C CA . ASP A 1 84 ? 9.081 5.148 -15.622 1.00 75.50 84 ASP A CA 1
ATOM 677 C C . ASP A 1 84 ? 8.412 6.518 -15.381 1.00 75.50 84 ASP A C 1
ATOM 679 O O . ASP A 1 84 ? 8.786 7.494 -16.031 1.00 75.50 84 ASP A O 1
ATOM 683 N N . TYR A 1 85 ? 7.509 6.619 -14.396 1.00 74.38 85 TYR A N 1
ATOM 684 C CA . TYR A 1 85 ? 6.790 7.853 -14.037 1.00 74.38 85 TYR A CA 1
ATOM 685 C C . TYR A 1 85 ? 7.174 8.418 -12.663 1.00 74.38 85 TYR A C 1
ATOM 687 O O . TYR A 1 85 ? 6.665 9.458 -12.254 1.00 74.38 85 TYR A O 1
ATOM 695 N N . GLY A 1 86 ? 8.113 7.782 -11.957 1.00 77.75 86 GLY A N 1
ATOM 696 C CA . GLY A 1 86 ? 8.637 8.291 -10.688 1.00 77.75 86 GLY A CA 1
ATOM 697 C C . GLY A 1 86 ? 7.633 8.251 -9.532 1.00 77.75 86 GLY A C 1
ATOM 698 O O . GLY A 1 86 ? 7.638 9.141 -8.679 1.00 77.75 86 GLY A O 1
ATOM 699 N N . ILE A 1 87 ? 6.775 7.230 -9.502 1.00 81.06 87 ILE A N 1
ATOM 700 C CA . ILE A 1 87 ? 5.742 7.052 -8.479 1.00 81.06 87 ILE A CA 1
ATOM 701 C C . ILE A 1 87 ? 6.360 6.302 -7.300 1.00 81.06 87 ILE A C 1
ATOM 703 O O . ILE A 1 87 ? 6.637 5.105 -7.367 1.00 81.06 87 ILE A O 1
ATOM 707 N N . TYR A 1 88 ? 6.601 7.024 -6.210 1.00 78.56 88 TYR A N 1
ATOM 708 C CA . TYR A 1 88 ? 7.327 6.504 -5.044 1.00 78.56 88 TYR A CA 1
ATOM 709 C C . TYR A 1 88 ? 6.538 6.607 -3.733 1.00 78.56 88 TYR A C 1
ATOM 711 O O . TYR A 1 88 ? 7.008 6.168 -2.685 1.00 78.56 88 TYR A O 1
ATOM 719 N N . TYR A 1 89 ? 5.357 7.216 -3.783 1.00 82.94 89 TYR A N 1
ATOM 720 C CA . TYR A 1 89 ? 4.472 7.485 -2.655 1.00 82.94 89 TYR A CA 1
ATOM 721 C C . TYR A 1 89 ? 3.028 7.630 -3.169 1.00 82.94 89 TYR A C 1
ATOM 723 O O . TYR A 1 89 ? 2.845 7.816 -4.374 1.00 82.94 89 TYR A O 1
ATOM 731 N N . PRO A 1 90 ? 2.008 7.543 -2.290 1.00 89.06 90 PRO A N 1
ATOM 732 C CA . PRO A 1 90 ? 0.617 7.769 -2.678 1.00 89.06 90 PRO A CA 1
ATOM 733 C C . PRO A 1 90 ? 0.441 9.120 -3.370 1.00 89.06 90 PRO A C 1
ATOM 735 O O . PRO A 1 90 ? 0.940 10.139 -2.883 1.00 89.06 90 PRO A O 1
ATOM 738 N N . THR A 1 91 ? -0.276 9.131 -4.488 1.00 91.88 91 THR A N 1
ATOM 739 C CA . THR A 1 91 ? -0.584 10.355 -5.228 1.00 91.88 91 THR A CA 1
ATOM 740 C C . THR A 1 91 ? -1.853 11.005 -4.679 1.00 91.88 91 THR A C 1
ATOM 742 O O . THR A 1 91 ? -2.465 10.525 -3.719 1.00 91.88 91 THR A O 1
ATOM 745 N N . ASN A 1 92 ? -2.277 12.116 -5.286 1.00 92.94 92 ASN A N 1
ATOM 746 C CA . ASN A 1 92 ? -3.556 12.725 -4.933 1.00 92.94 92 ASN A CA 1
ATOM 747 C C . ASN A 1 92 ? -4.737 11.776 -5.168 1.00 92.94 92 ASN A C 1
ATOM 749 O O . ASN A 1 92 ? -5.699 11.858 -4.408 1.00 92.94 92 ASN A O 1
ATOM 753 N N . ASP A 1 93 ? -4.660 10.877 -6.155 1.00 93.75 93 ASP A N 1
ATOM 754 C CA . ASP A 1 93 ? -5.719 9.900 -6.418 1.00 93.75 93 ASP A CA 1
ATOM 755 C C . ASP A 1 93 ? -5.915 8.970 -5.212 1.00 93.75 93 ASP A C 1
ATOM 757 O O . ASP A 1 93 ? -7.005 8.902 -4.643 1.00 93.75 93 ASP A O 1
ATOM 761 N N . GLU A 1 94 ? -4.834 8.373 -4.703 1.00 93.69 94 GLU A N 1
ATOM 762 C CA . GLU A 1 94 ? -4.898 7.500 -3.526 1.00 93.69 94 GLU A CA 1
ATOM 763 C C . GLU A 1 94 ? -5.301 8.250 -2.255 1.00 93.69 94 GLU A C 1
ATOM 765 O O . GLU A 1 94 ? -6.081 7.734 -1.451 1.00 93.69 94 GLU A O 1
ATOM 770 N N . ILE A 1 95 ? -4.809 9.481 -2.066 1.00 92.94 95 ILE A N 1
ATOM 771 C CA . ILE A 1 95 ? -5.193 10.318 -0.921 1.00 92.94 95 ILE A CA 1
ATOM 772 C C . ILE A 1 95 ? -6.700 10.598 -0.949 1.00 92.94 95 ILE A C 1
ATOM 774 O O . ILE A 1 95 ? -7.364 10.500 0.086 1.00 92.94 95 ILE A O 1
ATOM 778 N N . LEU A 1 96 ? -7.252 10.955 -2.111 1.00 94.06 96 LEU A N 1
ATOM 779 C CA . LEU A 1 96 ? -8.681 11.214 -2.272 1.00 94.06 96 LEU A CA 1
ATOM 780 C C . LEU A 1 96 ? -9.505 9.930 -2.147 1.00 94.06 96 LEU A C 1
ATOM 782 O O . LEU A 1 96 ? -10.544 9.953 -1.490 1.00 94.06 96 LEU A O 1
ATOM 786 N N . GLY A 1 97 ? -9.025 8.813 -2.695 1.00 93.31 97 GLY A N 1
ATOM 787 C CA . GLY A 1 97 ? -9.659 7.503 -2.577 1.00 93.31 97 GLY A CA 1
ATOM 788 C C . GLY A 1 97 ? -9.796 7.054 -1.122 1.00 93.31 97 GLY A C 1
ATOM 789 O O . GLY A 1 97 ? -10.902 6.767 -0.664 1.00 93.31 97 GLY A O 1
ATOM 790 N N . VAL A 1 98 ? -8.701 7.084 -0.353 1.00 92.44 98 VAL A N 1
ATOM 791 C CA . VAL A 1 98 ? -8.719 6.729 1.079 1.00 92.44 98 VAL A CA 1
ATOM 792 C C . VAL A 1 98 ? -9.626 7.680 1.859 1.00 92.44 98 VAL A C 1
ATOM 794 O O . VAL A 1 98 ? -10.401 7.231 2.702 1.00 92.44 98 VAL A O 1
ATOM 797 N N . ARG A 1 99 ? -9.591 8.985 1.557 1.00 92.25 99 ARG A N 1
ATOM 798 C CA . ARG A 1 99 ? -10.482 9.969 2.195 1.00 92.25 99 ARG A CA 1
ATOM 799 C C . ARG A 1 99 ? -11.953 9.750 1.869 1.00 92.25 99 ARG A C 1
ATOM 801 O O . ARG A 1 99 ? -12.795 10.026 2.714 1.00 92.25 99 ARG A O 1
ATOM 808 N N . ASN A 1 100 ? -12.275 9.265 0.677 1.00 93.81 100 ASN A N 1
ATOM 809 C CA . ASN A 1 100 ? -13.649 8.933 0.317 1.00 93.81 100 ASN A CA 1
ATOM 810 C C . ASN A 1 100 ? -14.162 7.740 1.146 1.00 93.81 100 ASN A C 1
ATOM 812 O O . ASN A 1 100 ? -15.298 7.750 1.608 1.00 93.81 100 ASN A O 1
ATOM 816 N N . ILE A 1 101 ? -13.303 6.748 1.402 1.00 90.88 101 ILE A N 1
ATOM 817 C CA . ILE A 1 101 ? -13.667 5.555 2.182 1.00 90.88 101 ILE A CA 1
ATOM 818 C C . ILE A 1 101 ? -13.731 5.855 3.689 1.00 90.88 101 ILE A C 1
ATOM 820 O O . ILE A 1 101 ? -14.673 5.436 4.360 1.00 90.88 101 ILE A O 1
ATOM 824 N N . TYR A 1 102 ? -12.739 6.566 4.232 1.00 88.69 102 TYR A N 1
ATOM 825 C CA . TYR A 1 102 ? -12.542 6.695 5.684 1.00 88.69 102 TYR A CA 1
ATOM 826 C C . TYR A 1 102 ? -12.700 8.119 6.236 1.00 88.69 102 TYR A C 1
ATOM 828 O O . TYR A 1 102 ? -12.674 8.308 7.451 1.00 88.69 102 TYR A O 1
ATOM 836 N N . GLY A 1 103 ? -12.876 9.124 5.377 1.00 88.50 103 GLY A N 1
ATOM 837 C CA . GLY A 1 103 ? -12.913 10.534 5.763 1.00 88.50 103 GLY A CA 1
ATOM 838 C C . GLY A 1 103 ? -11.527 11.171 5.906 1.00 88.50 103 GLY A C 1
ATOM 839 O O . GLY A 1 103 ? -10.495 10.607 5.541 1.00 88.50 103 GLY A O 1
ATOM 840 N N . TYR A 1 104 ? -11.501 12.399 6.421 1.00 83.88 104 TYR A N 1
ATOM 841 C CA . TYR A 1 104 ? -10.255 13.116 6.686 1.00 83.88 104 TYR A CA 1
ATOM 842 C C . TYR A 1 104 ? -9.640 12.650 8.004 1.00 83.88 104 TYR A C 1
ATOM 844 O O . TYR A 1 104 ? -10.345 12.479 8.999 1.00 83.88 104 TYR A O 1
ATOM 852 N N . LEU A 1 105 ? -8.311 12.512 8.021 1.00 66.44 105 LEU A N 1
ATOM 853 C CA . LEU A 1 105 ? -7.580 12.539 9.282 1.00 66.44 105 LEU A CA 1
ATOM 854 C C . LEU A 1 105 ? -7.764 13.946 9.872 1.00 66.44 105 LEU A C 1
ATOM 856 O O . LEU A 1 105 ? -7.503 14.930 9.178 1.00 66.44 105 LEU A O 1
ATOM 860 N N . TYR A 1 106 ? -8.288 14.004 11.091 1.00 55.25 106 TYR A N 1
ATOM 861 C CA . TYR A 1 106 ? -8.543 15.226 11.856 1.00 55.25 106 TYR A CA 1
ATOM 862 C C . TYR A 1 106 ? -7.273 16.044 12.108 1.00 55.25 106 TYR A C 1
ATOM 864 O O . TYR A 1 106 ? -6.210 15.433 12.370 1.00 55.25 106 TYR A O 1
#

pLDDT: mean 74.43, std 14.49, range [45.84, 94.06]

Sequence (106 aa):
RRTTWWVGNSTVDPKTTNWYWAKVEMNKNSPYSSIPNPKGVYNGNIVFAAAVAHEIGHALGLAHNSSYFDIDTLMFFDFIFYTDYGIYYPTNDEILGVRNIYGYLY

Secondary structure (DSSP, 8-state):
-----EETTEE--TTSS----------TTSTTTS---SSS---HHHHHHHHHHHHHHHHTTPPPB--TT-TTSTTBS-THHHHHTT--S--HHHHHHHHHHH----

Foldseek 3Di:
DPDFPDDPPDGDDCVPDPDQDDDQDQDCPPPQNPPPPPPVDDDVVQLVQLVVQLSVLVSLVHAADDDPVPLLASRHPDSVSCVVNVPRHGDPVSVVVSCVSPNDDD

Radius of gyration: 16.26 Å; chains: 1; bounding box: 34×35×45 Å